Protein AF-A0A3D0NX26-F1 (afdb_monomer_lite)

Sequence (86 aa):
MNKNAIKKYAIWARNELIDRVSHRAAVYGITDEDHGDPNDDSVNGTILTVTEKRQRQALIRKVNAQGFQQVMEEVAFTWFNRFAAL

Foldseek 3Di:
DPPVVVVVVVVVVLVVLLVVLQVVLVQCVDHQVDRPDLQDQDDPNHGDDPVRSVVSNVLVVVCVVPNDSVSSSVVSVVVVVVVVVD

Radius of gyration: 15.39 Å; chains: 1; bounding box: 36×32×41 Å

pLDDT: mean 92.16, std 4.55, range [71.5, 97.19]

Structure (mmCIF, N/CA/C/O backbone):
data_AF-A0A3D0NX26-F1
#
_entry.id   AF-A0A3D0NX26-F1
#
loop_
_atom_site.group_PDB
_atom_site.id
_atom_site.type_symbol
_atom_site.label_atom_id
_atom_site.label_alt_id
_atom_site.label_comp_id
_atom_site.label_asym_id
_atom_site.label_entity_id
_atom_site.label_seq_id
_atom_site.pdbx_PDB_ins_code
_atom_site.Cartn_x
_atom_site.Cartn_y
_atom_site.Cartn_z
_atom_site.occupancy
_atom_site.B_iso_or_equiv
_atom_site.auth_seq_id
_atom_site.auth_comp_id
_atom_site.auth_asym_id
_atom_site.auth_atom_id
_atom_site.pdbx_PDB_model_num
ATOM 1 N N . MET A 1 1 ? -23.880 16.895 20.927 1.00 71.50 1 MET A N 1
ATOM 2 C CA . MET A 1 1 ? -22.947 16.119 20.077 1.00 71.50 1 MET A CA 1
ATOM 3 C C . MET A 1 1 ? -23.238 14.628 20.216 1.00 71.50 1 MET A C 1
ATOM 5 O O . MET A 1 1 ? -23.174 14.113 21.327 1.00 71.50 1 MET A O 1
ATOM 9 N N . ASN A 1 2 ? -23.593 13.934 19.130 1.00 87.25 2 ASN A N 1
ATOM 10 C CA . ASN A 1 2 ? -23.922 12.505 19.177 1.00 87.25 2 ASN A CA 1
ATOM 11 C C . ASN A 1 2 ? -22.644 11.651 19.069 1.00 87.25 2 ASN A C 1
ATOM 13 O O . ASN A 1 2 ? -22.126 11.420 17.979 1.00 87.25 2 ASN A O 1
ATOM 17 N N . LYS A 1 3 ? -22.136 11.179 20.212 1.00 88.19 3 LYS A N 1
ATOM 18 C CA . LYS A 1 3 ? -20.886 10.401 20.295 1.00 88.19 3 LYS A CA 1
ATOM 19 C C . LYS A 1 3 ? -20.940 9.092 19.492 1.00 88.19 3 LYS A C 1
ATOM 21 O O . LYS A 1 3 ? -19.936 8.695 18.908 1.00 88.19 3 LYS A O 1
ATOM 26 N N . ASN A 1 4 ? -22.111 8.455 19.405 1.00 93.44 4 ASN A N 1
ATOM 27 C CA . ASN A 1 4 ? -22.293 7.223 18.631 1.00 93.44 4 ASN A CA 1
ATOM 28 C C . ASN A 1 4 ? -22.200 7.480 17.125 1.00 93.44 4 ASN A C 1
ATOM 30 O O . ASN A 1 4 ? -21.593 6.686 16.409 1.00 93.44 4 ASN A O 1
ATOM 34 N N . ALA A 1 5 ? -22.762 8.595 16.652 1.00 92.25 5 ALA A N 1
ATOM 35 C CA . ALA A 1 5 ? -22.644 8.999 15.253 1.00 92.25 5 ALA A CA 1
ATOM 36 C C . ALA A 1 5 ? -21.181 9.290 14.879 1.00 92.25 5 ALA A C 1
ATOM 38 O O . ALA A 1 5 ? -20.704 8.798 13.861 1.00 92.25 5 ALA A O 1
ATOM 39 N N . ILE A 1 6 ? -20.443 9.994 15.745 1.00 91.94 6 ILE A N 1
ATOM 40 C CA . ILE A 1 6 ? -19.017 10.292 15.533 1.00 91.94 6 ILE A CA 1
ATOM 41 C C . ILE A 1 6 ? -18.179 9.012 15.498 1.00 91.94 6 ILE A C 1
ATOM 43 O O . ILE A 1 6 ? -17.354 8.851 14.604 1.00 91.94 6 ILE A O 1
ATOM 47 N N . LYS A 1 7 ? -18.410 8.070 16.423 1.00 93.31 7 LYS A N 1
ATOM 48 C CA . LYS A 1 7 ? -17.687 6.790 16.435 1.00 93.31 7 LYS A CA 1
ATOM 49 C C . LYS A 1 7 ? -17.912 6.002 15.143 1.00 93.31 7 LYS A C 1
ATOM 51 O O . LYS A 1 7 ? -16.953 5.502 14.565 1.00 93.31 7 LYS A O 1
ATOM 56 N N . LYS A 1 8 ? -19.163 5.908 14.677 1.00 94.94 8 LYS A N 1
ATOM 57 C CA . LYS A 1 8 ? -19.491 5.233 13.410 1.00 94.94 8 LYS A CA 1
ATOM 58 C C . LYS A 1 8 ? -18.817 5.913 12.222 1.00 94.94 8 LYS A C 1
ATOM 60 O O . LYS A 1 8 ? -18.239 5.227 11.387 1.00 94.94 8 LYS A O 1
ATOM 65 N N . TYR A 1 9 ? -18.846 7.243 12.186 1.00 92.94 9 TYR A N 1
ATOM 66 C CA . TYR A 1 9 ? -18.198 8.012 11.132 1.00 92.94 9 TYR A CA 1
ATOM 67 C C . TYR A 1 9 ? -16.679 7.806 11.111 1.00 92.94 9 TYR A C 1
ATOM 69 O O . TYR A 1 9 ? -16.120 7.574 10.049 1.00 92.94 9 TYR A O 1
ATOM 77 N N . ALA A 1 10 ? -16.013 7.815 12.269 1.00 91.25 10 ALA A N 1
ATOM 78 C CA . ALA A 1 10 ? -14.568 7.599 12.350 1.00 91.25 10 ALA A CA 1
ATOM 79 C C . ALA A 1 10 ? -14.151 6.209 11.836 1.00 91.25 10 ALA A C 1
ATOM 81 O O . ALA A 1 10 ? -13.162 6.088 11.117 1.00 91.25 10 ALA A O 1
ATOM 82 N N . ILE A 1 11 ? -14.925 5.168 12.166 1.00 93.00 11 ILE A N 1
ATOM 83 C CA . ILE A 1 11 ? -14.689 3.806 11.662 1.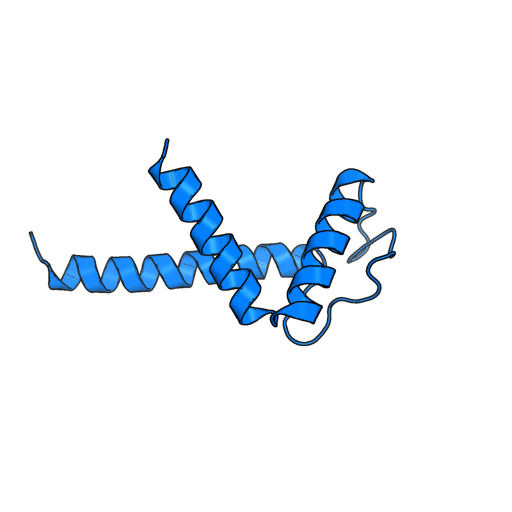00 93.00 11 ILE A CA 1
ATOM 84 C C . ILE A 1 11 ? -14.873 3.762 10.142 1.00 93.00 11 ILE A C 1
ATOM 86 O O . ILE A 1 11 ? -14.019 3.227 9.439 1.00 93.00 11 ILE A O 1
ATOM 90 N N . TRP A 1 12 ? -15.956 4.356 9.633 1.00 95.12 12 TRP A N 1
ATOM 91 C CA . TRP A 1 12 ? -16.204 4.439 8.194 1.00 95.12 12 TRP A CA 1
ATOM 92 C C . TRP A 1 12 ? -15.079 5.187 7.468 1.00 95.12 12 TRP A C 1
ATOM 94 O O . TRP A 1 12 ? -14.525 4.661 6.511 1.00 95.12 12 TRP A O 1
ATOM 104 N N . ALA A 1 13 ? -14.678 6.357 7.968 1.00 92.88 13 ALA A N 1
ATOM 105 C CA . ALA A 1 13 ? -13.640 7.184 7.360 1.00 92.88 13 ALA A CA 1
ATOM 106 C C . ALA A 1 13 ? -12.276 6.477 7.321 1.00 92.88 13 ALA A C 1
ATOM 108 O O . ALA A 1 13 ? -11.549 6.602 6.338 1.00 92.88 13 ALA A O 1
ATOM 109 N N . ARG A 1 14 ? -11.935 5.701 8.361 1.00 93.75 14 ARG A N 1
ATOM 110 C CA . ARG A 1 14 ? -10.725 4.864 8.360 1.00 93.75 14 ARG A CA 1
ATOM 111 C C . ARG A 1 14 ? -10.770 3.836 7.230 1.00 93.75 14 ARG A C 1
ATOM 113 O O . ARG A 1 14 ? -9.799 3.717 6.489 1.00 93.75 14 ARG A O 1
ATOM 120 N N . ASN A 1 15 ? -11.874 3.102 7.114 1.00 95.25 15 ASN A N 1
ATOM 121 C CA . ASN A 1 15 ? -12.018 2.054 6.104 1.00 95.25 15 ASN A CA 1
ATOM 122 C C . ASN A 1 15 ? -12.016 2.639 4.687 1.00 95.25 15 ASN A C 1
ATOM 124 O O . ASN A 1 15 ? -11.321 2.123 3.8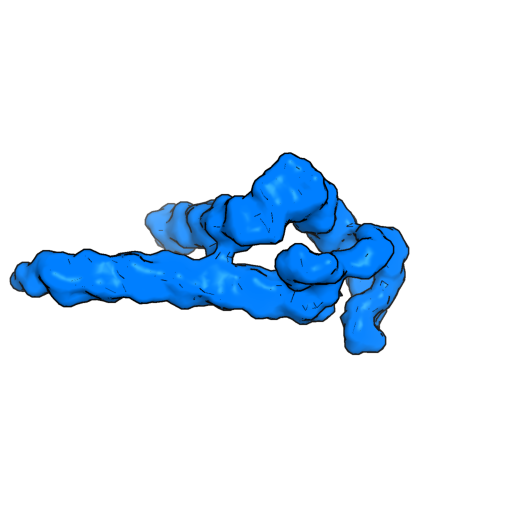22 1.00 95.25 15 ASN A O 1
ATOM 128 N N . GLU A 1 16 ? -12.713 3.756 4.481 1.00 95.88 16 GLU A N 1
ATOM 129 C CA . GLU A 1 16 ? -12.721 4.501 3.218 1.00 95.88 16 GLU A CA 1
ATOM 130 C C . GLU A 1 16 ? -11.309 4.952 2.814 1.00 95.88 16 GLU A C 1
ATOM 132 O O . GLU A 1 16 ? -10.935 4.897 1.644 1.00 95.88 16 GLU A O 1
ATOM 137 N N . LEU A 1 17 ? -10.487 5.388 3.772 1.00 94.62 17 LEU A N 1
ATOM 138 C CA . LEU A 1 17 ? -9.123 5.810 3.472 1.00 94.62 17 LEU A CA 1
ATOM 139 C C . LEU A 1 17 ? -8.230 4.634 3.057 1.00 94.62 17 LEU A C 1
ATOM 141 O O . LEU A 1 17 ? -7.453 4.766 2.112 1.00 94.62 17 LEU A O 1
ATOM 145 N N . ILE A 1 18 ? -8.350 3.494 3.742 1.00 96.12 18 ILE A N 1
ATOM 146 C CA . ILE A 1 18 ? -7.636 2.261 3.380 1.00 96.12 18 ILE A CA 1
ATOM 147 C C . ILE A 1 18 ? -8.047 1.810 1.977 1.00 96.12 18 ILE A C 1
ATOM 149 O O . ILE A 1 18 ? -7.180 1.502 1.159 1.00 96.12 18 ILE A O 1
ATOM 153 N N . ASP A 1 19 ? -9.344 1.838 1.674 1.00 96.44 19 ASP A N 1
ATOM 154 C CA . ASP A 1 19 ? -9.875 1.483 0.358 1.00 96.44 19 ASP A CA 1
ATOM 155 C C . ASP A 1 19 ? -9.302 2.383 -0.747 1.00 96.44 19 ASP A C 1
ATOM 157 O O . ASP A 1 19 ? -8.771 1.898 -1.744 1.00 96.44 19 ASP A O 1
ATOM 161 N N . ARG A 1 20 ? -9.271 3.703 -0.536 1.00 95.81 20 ARG A N 1
ATOM 162 C CA . ARG A 1 20 ? -8.685 4.650 -1.503 1.00 95.81 20 ARG A CA 1
ATOM 163 C C . ARG A 1 20 ? -7.196 4.435 -1.739 1.00 95.81 20 ARG A C 1
ATOM 165 O O . ARG A 1 20 ? -6.732 4.559 -2.874 1.00 95.81 20 ARG A O 1
ATOM 172 N N . VAL A 1 21 ? -6.435 4.146 -0.685 1.00 95.38 21 VAL A N 1
ATOM 173 C CA . VAL A 1 21 ? -5.001 3.841 -0.807 1.00 95.38 21 VAL A CA 1
ATOM 174 C C . VAL A 1 21 ? -4.800 2.530 -1.568 1.00 95.38 21 VAL A C 1
ATOM 176 O O . VAL A 1 21 ? -3.952 2.474 -2.459 1.00 95.38 21 VAL A O 1
ATOM 179 N N . SER A 1 22 ? -5.627 1.523 -1.293 1.00 96.38 22 SER A N 1
ATOM 180 C CA . SER A 1 22 ? -5.601 0.227 -1.980 1.00 96.38 22 SER A CA 1
ATOM 181 C C . SER A 1 22 ? -5.947 0.377 -3.464 1.00 96.38 22 SER A C 1
ATOM 183 O O . SER A 1 22 ? -5.208 -0.092 -4.327 1.00 96.38 22 SER A O 1
ATOM 185 N N . HIS A 1 23 ? -6.991 1.144 -3.788 1.00 95.62 23 HIS A N 1
ATOM 186 C CA . HIS A 1 23 ? -7.336 1.496 -5.165 1.00 95.62 23 HIS A CA 1
ATOM 187 C C . HIS A 1 23 ? -6.194 2.224 -5.880 1.00 95.62 23 HIS A C 1
ATOM 189 O O . HIS A 1 23 ? -5.914 1.957 -7.049 1.00 95.62 23 HIS A O 1
ATOM 195 N N . ARG A 1 24 ? -5.483 3.122 -5.187 1.00 94.44 24 ARG A N 1
ATOM 196 C CA . ARG A 1 24 ? -4.311 3.788 -5.765 1.00 94.44 24 ARG A CA 1
ATOM 197 C C . ARG A 1 24 ? -3.167 2.806 -6.030 1.00 94.44 24 ARG A C 1
ATOM 199 O O . ARG A 1 24 ? -2.495 2.965 -7.045 1.00 94.44 24 ARG A O 1
ATOM 206 N N . ALA A 1 25 ? -2.944 1.818 -5.165 1.00 94.62 25 ALA A N 1
ATOM 207 C CA . ALA A 1 25 ? -1.947 0.770 -5.387 1.00 94.62 25 ALA A CA 1
ATOM 208 C C . ALA A 1 25 ? -2.299 -0.100 -6.608 1.00 94.62 25 ALA A C 1
ATOM 210 O O . ALA A 1 25 ? -1.430 -0.357 -7.443 1.00 94.62 25 ALA A O 1
ATOM 211 N N . ALA A 1 26 ? -3.582 -0.434 -6.784 1.00 94.25 26 ALA A N 1
ATOM 212 C CA . ALA A 1 26 ? -4.071 -1.216 -7.919 1.00 94.25 26 ALA A CA 1
ATOM 213 C C . ALA A 1 26 ? -3.838 -0.527 -9.277 1.00 94.25 26 ALA A C 1
ATOM 215 O O . ALA A 1 26 ? -3.515 -1.193 -10.259 1.00 94.25 26 ALA A O 1
ATOM 216 N N . VAL A 1 27 ? -3.901 0.811 -9.344 1.00 92.62 27 VAL A N 1
ATOM 217 C CA . VAL A 1 27 ? -3.526 1.571 -10.559 1.00 92.62 27 VAL A CA 1
ATOM 218 C C . VAL A 1 27 ? -2.080 1.280 -10.983 1.00 92.62 27 VAL A C 1
ATOM 220 O O . VAL A 1 27 ? -1.793 1.211 -12.177 1.00 92.62 27 VAL A O 1
ATOM 223 N N . TYR A 1 28 ? -1.187 1.050 -10.016 1.00 93.12 28 TYR A N 1
ATOM 224 C CA . TYR A 1 28 ? 0.208 0.654 -10.238 1.00 93.12 28 TYR A CA 1
ATOM 225 C C . TYR A 1 28 ? 0.408 -0.868 -10.247 1.00 93.12 28 TYR A C 1
ATOM 227 O O . TYR A 1 28 ? 1.547 -1.336 -10.137 1.00 93.12 28 TYR A O 1
ATOM 235 N N . GLY A 1 29 ? -0.674 -1.632 -10.428 1.00 92.75 29 GLY A N 1
ATOM 236 C CA . GLY A 1 29 ? -0.641 -3.083 -10.582 1.00 92.75 29 GLY A CA 1
ATOM 237 C C . GLY A 1 29 ? -0.132 -3.789 -9.334 1.00 92.75 29 GLY A C 1
ATOM 238 O O . GLY A 1 29 ? 0.612 -4.748 -9.464 1.00 92.75 29 GLY A O 1
ATOM 239 N N . ILE A 1 30 ? -0.440 -3.255 -8.149 1.00 94.75 30 ILE A N 1
ATOM 240 C CA . ILE A 1 30 ? -0.136 -3.878 -6.859 1.00 94.75 30 ILE A CA 1
ATOM 241 C C . ILE A 1 30 ? -1.470 -4.186 -6.182 1.00 94.75 30 ILE A C 1
ATOM 243 O O . ILE A 1 30 ? -2.181 -3.263 -5.776 1.00 94.75 30 ILE A O 1
ATOM 247 N N . THR A 1 31 ? -1.794 -5.468 -6.063 1.00 95.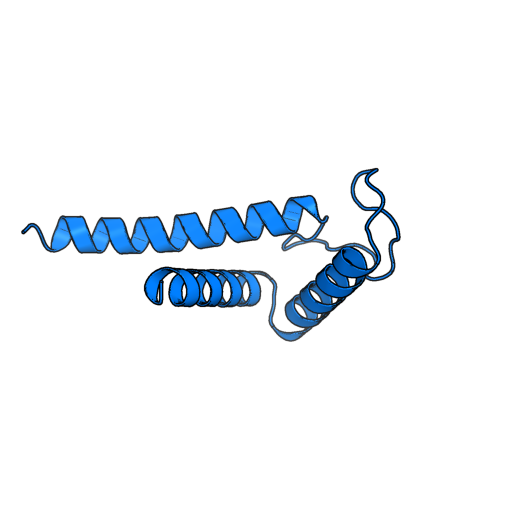06 31 THR A N 1
ATOM 248 C CA . THR A 1 31 ? -2.955 -5.998 -5.340 1.00 95.06 31 THR A CA 1
ATOM 249 C C . THR A 1 31 ? -2.498 -6.941 -4.224 1.00 95.06 31 THR A C 1
ATOM 251 O O . THR A 1 31 ? -1.298 -7.110 -3.989 1.00 95.06 31 THR A O 1
ATOM 254 N N . ASP A 1 32 ? -3.456 -7.506 -3.487 1.00 92.62 32 ASP A N 1
ATOM 255 C CA . ASP A 1 32 ? -3.176 -8.505 -2.451 1.00 92.62 32 ASP A CA 1
ATOM 256 C C . ASP A 1 32 ? -2.725 -9.843 -3.065 1.00 92.62 32 ASP A C 1
ATOM 258 O O . ASP A 1 32 ? -1.912 -10.556 -2.484 1.00 92.62 32 ASP A O 1
ATOM 262 N N . GLU A 1 33 ? -3.203 -10.167 -4.272 1.00 91.06 33 GLU A N 1
ATOM 263 C CA . GLU A 1 33 ? -2.860 -11.415 -4.957 1.00 91.06 33 GLU A CA 1
ATOM 264 C C . GLU A 1 33 ? -1.580 -11.320 -5.789 1.00 91.06 33 GLU A C 1
ATOM 266 O O . GLU A 1 33 ? -0.797 -12.270 -5.817 1.00 91.06 33 GLU A O 1
ATOM 271 N N . ASP A 1 34 ? -1.375 -10.202 -6.491 1.00 90.56 34 ASP A N 1
ATOM 272 C CA . ASP A 1 34 ? -0.257 -10.038 -7.417 1.00 90.56 34 ASP A CA 1
ATOM 273 C C . ASP A 1 34 ? 0.252 -8.596 -7.460 1.00 90.56 34 ASP A C 1
ATOM 275 O O . ASP A 1 34 ? -0.472 -7.623 -7.256 1.00 90.56 34 ASP A O 1
ATOM 279 N N . HIS A 1 35 ? 1.540 -8.458 -7.742 1.00 88.50 35 HIS A N 1
ATOM 280 C CA . HIS A 1 35 ? 2.190 -7.169 -7.898 1.00 88.50 35 HIS A CA 1
ATOM 281 C C . HIS A 1 35 ? 3.206 -7.117 -9.048 1.00 88.50 35 HIS A C 1
ATOM 283 O O . HIS A 1 35 ? 3.935 -6.126 -9.155 1.00 88.50 35 HIS A O 1
ATOM 289 N N . GLY A 1 36 ? 3.257 -8.137 -9.917 1.00 86.50 36 GLY A N 1
ATOM 290 C CA . GLY A 1 36 ? 4.147 -8.187 -11.084 1.00 86.50 36 GLY A CA 1
ATOM 291 C C . GLY A 1 36 ? 5.644 -8.066 -10.752 1.00 86.50 36 GLY A C 1
ATOM 292 O O . GLY A 1 36 ? 6.057 -8.207 -9.598 1.00 86.50 36 GLY A O 1
ATOM 293 N N . ASP A 1 37 ? 6.483 -7.768 -11.755 1.00 87.44 37 ASP A N 1
ATOM 294 C CA . ASP A 1 37 ? 7.919 -7.549 -11.527 1.00 87.44 37 ASP A CA 1
ATOM 295 C C . ASP A 1 37 ? 8.146 -6.114 -11.013 1.00 87.44 37 ASP A C 1
ATOM 297 O O . ASP A 1 37 ? 7.745 -5.141 -11.663 1.00 87.44 37 ASP A O 1
ATOM 301 N N . PRO A 1 38 ? 8.825 -5.912 -9.866 1.00 87.81 38 PRO A N 1
ATOM 302 C CA . PRO A 1 38 ? 9.220 -4.584 -9.396 1.00 87.81 38 PRO A CA 1
ATOM 303 C C . PRO A 1 38 ? 9.995 -3.740 -10.425 1.00 87.81 38 PRO A C 1
ATOM 305 O O . PRO A 1 38 ? 10.042 -2.513 -10.306 1.00 87.81 38 PRO A O 1
ATOM 308 N N . ASN A 1 39 ? 10.650 -4.365 -11.400 1.00 88.12 39 ASN A N 1
ATOM 309 C CA . ASN A 1 39 ? 11.483 -3.717 -12.408 1.00 88.12 39 ASN A CA 1
ATOM 310 C C . ASN A 1 39 ? 10.758 -3.411 -13.718 1.00 88.12 39 ASN A C 1
ATOM 312 O O . ASN A 1 39 ? 11.404 -2.853 -14.607 1.00 88.12 39 ASN A O 1
ATOM 316 N N . ASP A 1 40 ? 9.458 -3.688 -13.821 1.00 89.06 40 ASP A N 1
ATOM 317 C CA . ASP A 1 40 ? 8.672 -3.333 -15.001 1.00 89.06 40 ASP A CA 1
ATOM 318 C C . ASP A 1 40 ? 8.757 -1.828 -15.303 1.00 89.06 40 ASP A C 1
ATOM 320 O O . ASP A 1 40 ? 8.612 -0.974 -14.420 1.00 89.06 40 ASP A O 1
ATOM 324 N N . ASP A 1 41 ? 9.014 -1.506 -16.572 1.00 87.38 41 ASP A N 1
ATOM 325 C CA . ASP A 1 41 ? 9.058 -0.127 -17.080 1.00 87.38 41 ASP A CA 1
ATOM 326 C C . ASP A 1 41 ? 7.660 0.431 -17.369 1.00 87.38 41 ASP A C 1
ATOM 328 O O . ASP A 1 41 ? 7.474 1.646 -17.456 1.00 87.38 41 ASP A O 1
ATOM 332 N N . SER A 1 42 ? 6.660 -0.442 -17.487 1.00 89.44 42 SER A N 1
ATOM 333 C CA . SER A 1 42 ? 5.271 -0.059 -17.705 1.00 89.44 42 SER A CA 1
ATOM 334 C C . SER A 1 42 ? 4.324 -0.912 -16.885 1.00 89.44 42 SER A C 1
ATOM 336 O O . SER A 1 42 ? 4.528 -2.116 -16.766 1.00 89.44 42 SER A O 1
ATOM 338 N N . VAL A 1 43 ? 3.242 -0.308 -16.408 1.00 90.88 43 VAL A N 1
ATOM 339 C CA . VAL A 1 43 ? 2.143 -1.017 -15.753 1.00 90.88 43 VAL A CA 1
ATOM 340 C C . VAL A 1 43 ? 0.842 -0.667 -16.454 1.00 90.88 43 VAL A C 1
ATOM 342 O O . VAL A 1 43 ? 0.590 0.503 -16.736 1.00 90.88 43 VAL A O 1
ATOM 345 N N . ASN A 1 44 ? 0.015 -1.671 -16.755 1.00 87.00 44 ASN A N 1
ATOM 346 C CA . ASN A 1 44 ? -1.284 -1.488 -17.417 1.00 87.00 44 ASN A CA 1
ATOM 347 C C . ASN A 1 44 ? -1.195 -0.645 -18.709 1.00 87.00 44 ASN A C 1
ATOM 349 O O . ASN A 1 44 ? -2.039 0.209 -18.971 1.00 87.00 44 ASN A O 1
ATOM 353 N N . GLY A 1 45 ? -0.129 -0.833 -19.496 1.00 85.62 45 GLY A N 1
ATOM 354 C CA . GLY A 1 45 ? 0.117 -0.074 -20.729 1.00 85.62 45 GLY A CA 1
ATOM 355 C C . GLY A 1 45 ? 0.604 1.369 -20.529 1.00 85.62 45 GLY A C 1
ATOM 356 O O . GLY A 1 45 ? 0.787 2.083 -21.511 1.00 85.62 45 GLY A O 1
ATOM 357 N N . THR A 1 46 ? 0.846 1.803 -19.288 1.00 89.12 46 THR A N 1
ATOM 358 C CA . THR A 1 46 ? 1.390 3.130 -18.963 1.00 89.12 46 THR A CA 1
ATOM 359 C C . THR A 1 46 ? 2.863 3.021 -18.587 1.00 89.12 46 THR A C 1
ATOM 361 O O . THR A 1 46 ? 3.213 2.282 -17.670 1.00 89.12 46 THR A O 1
ATOM 364 N N . ILE A 1 47 ? 3.729 3.768 -19.276 1.00 92.62 47 ILE A N 1
ATOM 365 C CA . ILE A 1 47 ? 5.163 3.837 -18.962 1.00 92.62 47 ILE A CA 1
ATOM 366 C C . ILE A 1 47 ? 5.352 4.635 -17.671 1.00 92.62 47 ILE A C 1
ATOM 368 O O . ILE A 1 47 ? 4.847 5.751 -17.547 1.00 92.62 47 ILE A O 1
ATOM 372 N N . LEU A 1 48 ? 6.091 4.069 -16.721 1.00 93.25 48 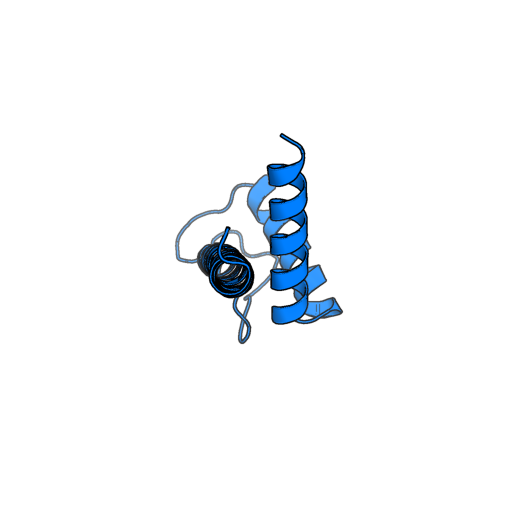LEU A N 1
ATOM 373 C CA . LEU A 1 48 ? 6.381 4.716 -15.449 1.00 93.25 48 LEU A CA 1
ATOM 374 C C . LEU A 1 48 ? 7.550 5.687 -15.591 1.00 93.25 48 LEU A C 1
ATOM 376 O O . LEU A 1 48 ? 8.565 5.399 -16.228 1.00 93.25 48 LEU A O 1
ATOM 380 N N . THR A 1 49 ? 7.458 6.826 -14.914 1.00 94.62 49 THR A N 1
ATOM 381 C CA . THR A 1 49 ? 8.633 7.679 -14.713 1.00 94.62 49 THR A CA 1
ATOM 382 C C . THR A 1 49 ? 9.645 6.998 -13.782 1.00 94.62 49 THR A C 1
ATOM 384 O O . THR A 1 49 ? 9.298 6.134 -12.973 1.00 94.62 49 THR A O 1
ATOM 387 N N . VAL A 1 50 ? 10.911 7.431 -13.817 1.00 92.94 50 VAL A N 1
ATOM 388 C CA . VAL A 1 50 ? 11.970 6.912 -12.921 1.00 92.94 50 VAL A CA 1
ATOM 389 C C . VAL A 1 50 ? 11.565 7.018 -11.444 1.00 92.94 50 VAL A C 1
ATOM 391 O O . VAL A 1 50 ? 11.815 6.109 -10.647 1.00 92.94 50 VAL A O 1
ATOM 394 N N . THR A 1 51 ? 10.904 8.117 -11.075 1.00 94.44 51 THR A N 1
ATOM 395 C CA . THR A 1 51 ? 10.412 8.343 -9.712 1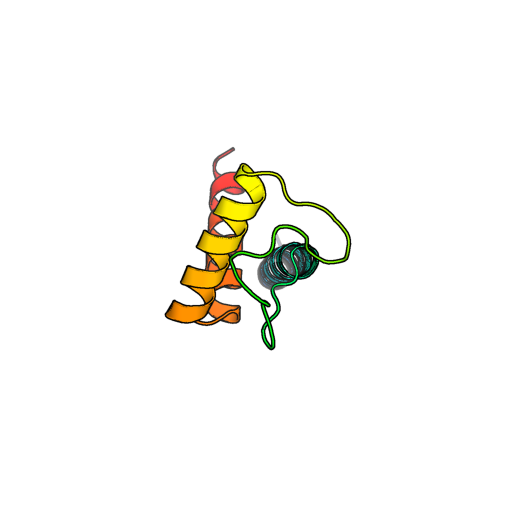.00 94.44 51 THR A CA 1
ATOM 396 C C . THR A 1 51 ? 9.305 7.359 -9.345 1.00 94.44 51 THR A C 1
ATOM 398 O O . THR A 1 51 ? 9.380 6.744 -8.281 1.00 94.44 51 THR A O 1
ATOM 401 N N . GLU A 1 52 ? 8.310 7.170 -10.214 1.00 93.38 52 GLU A N 1
ATOM 402 C CA . GLU A 1 52 ? 7.212 6.224 -9.979 1.00 93.38 52 GLU A CA 1
ATOM 403 C C . GLU A 1 52 ? 7.718 4.790 -9.889 1.00 93.38 52 GLU A C 1
ATOM 405 O O . GLU A 1 52 ? 7.334 4.069 -8.971 1.00 93.38 52 GLU A O 1
ATOM 410 N N . LYS A 1 53 ? 8.656 4.398 -10.756 1.00 94.19 53 LYS A N 1
ATOM 411 C CA . LYS A 1 53 ? 9.298 3.082 -10.701 1.00 94.19 53 LYS A CA 1
ATOM 412 C C . LYS A 1 53 ? 9.974 2.850 -9.348 1.00 94.19 53 LYS A C 1
ATOM 414 O O . LYS A 1 53 ? 9.735 1.838 -8.691 1.00 94.19 53 LYS A O 1
ATOM 419 N N . ARG A 1 54 ? 10.753 3.824 -8.864 1.00 94.31 54 ARG A N 1
ATOM 420 C CA . ARG A 1 54 ? 11.407 3.742 -7.546 1.00 94.31 54 ARG A CA 1
ATOM 421 C C . ARG A 1 54 ? 10.394 3.651 -6.398 1.00 94.31 54 ARG A C 1
ATOM 423 O O . ARG A 1 54 ? 10.618 2.895 -5.451 1.00 94.31 54 ARG A O 1
ATOM 430 N N . GLN A 1 55 ? 9.309 4.422 -6.459 1.00 93.69 55 GLN A N 1
ATOM 431 C CA . GLN A 1 55 ? 8.241 4.395 -5.454 1.00 93.69 55 GLN A CA 1
ATOM 432 C C . GLN A 1 55 ? 7.509 3.050 -5.453 1.00 93.69 55 GLN A C 1
ATOM 434 O O . GLN A 1 55 ? 7.343 2.454 -4.389 1.00 93.69 55 GLN A O 1
ATOM 439 N N . ARG A 1 56 ? 7.158 2.534 -6.635 1.00 94.25 56 ARG A N 1
ATOM 440 C CA . ARG A 1 56 ? 6.527 1.224 -6.826 1.00 94.25 56 ARG A CA 1
ATOM 441 C C . ARG A 1 56 ? 7.392 0.103 -6.254 1.00 94.25 56 ARG A C 1
ATOM 443 O O . ARG A 1 56 ? 6.917 -0.680 -5.442 1.00 94.25 56 ARG A O 1
ATOM 450 N N . GLN A 1 57 ? 8.687 0.091 -6.570 1.00 94.81 57 GLN A N 1
ATOM 451 C CA . GLN A 1 57 ? 9.639 -0.871 -6.003 1.00 94.81 57 GLN A CA 1
ATOM 452 C C . GLN A 1 57 ? 9.715 -0.809 -4.479 1.00 94.81 57 GLN A C 1
ATOM 454 O O . GLN A 1 57 ? 9.797 -1.838 -3.812 1.00 94.81 57 GLN A O 1
ATOM 459 N N . ALA A 1 58 ? 9.725 0.397 -3.908 1.00 94.94 58 ALA A N 1
ATOM 460 C CA . ALA A 1 58 ? 9.738 0.557 -2.461 1.00 94.94 58 ALA A CA 1
ATOM 461 C C . ALA A 1 58 ? 8.448 0.028 -1.820 1.00 94.94 58 ALA A C 1
ATOM 463 O O . ALA A 1 58 ? 8.522 -0.596 -0.763 1.00 94.94 58 ALA A O 1
ATOM 464 N N . LEU A 1 59 ? 7.299 0.242 -2.467 1.00 94.75 59 LEU A N 1
ATOM 465 C CA . LEU A 1 59 ? 6.013 -0.271 -2.010 1.00 94.75 59 LEU A CA 1
ATOM 466 C C . LEU A 1 59 ? 5.968 -1.802 -2.073 1.00 94.75 59 LEU A C 1
ATOM 468 O O . LEU A 1 59 ? 5.678 -2.425 -1.058 1.00 94.75 59 LEU A O 1
ATOM 472 N N . ILE A 1 60 ? 6.357 -2.408 -3.198 1.00 95.31 60 ILE A N 1
ATOM 473 C CA . ILE A 1 60 ? 6.398 -3.871 -3.351 1.00 95.31 60 ILE A CA 1
ATOM 474 C C . ILE A 1 60 ? 7.322 -4.514 -2.313 1.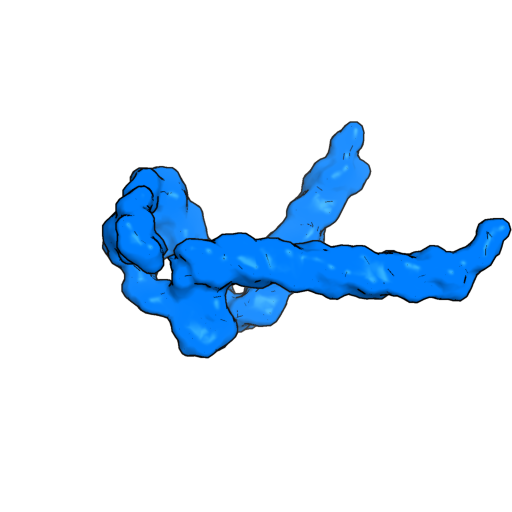00 95.31 60 ILE A C 1
ATOM 476 O O . ILE A 1 60 ? 6.948 -5.486 -1.664 1.00 95.31 60 ILE A O 1
ATOM 480 N N . ARG A 1 61 ? 8.512 -3.942 -2.076 1.00 95.50 61 ARG A N 1
ATOM 481 C CA . ARG A 1 61 ? 9.420 -4.447 -1.031 1.00 95.50 61 ARG A CA 1
ATOM 482 C C . ARG A 1 61 ? 8.775 -4.456 0.354 1.00 95.50 61 ARG A C 1
ATOM 484 O O . ARG A 1 61 ? 9.005 -5.392 1.111 1.00 95.50 61 ARG A O 1
ATOM 491 N N . LYS A 1 62 ? 7.988 -3.430 0.690 1.00 95.69 62 LYS A N 1
ATOM 492 C CA . LYS A 1 62 ? 7.249 -3.395 1.959 1.00 95.69 62 LYS A CA 1
ATOM 493 C C . LYS A 1 62 ? 6.136 -4.436 1.993 1.00 95.69 62 LYS A C 1
ATOM 495 O O . LYS A 1 62 ? 6.031 -5.153 2.981 1.00 95.69 62 LYS A O 1
ATOM 500 N N . VAL A 1 63 ? 5.360 -4.550 0.913 1.00 95.75 63 VAL A N 1
ATOM 501 C CA . VAL A 1 63 ? 4.281 -5.545 0.787 1.00 95.75 63 VAL A CA 1
ATOM 502 C C . VAL A 1 63 ? 4.832 -6.959 0.968 1.00 95.75 63 VAL A C 1
ATOM 504 O O . VAL A 1 63 ? 4.283 -7.721 1.753 1.00 95.75 63 VAL A O 1
ATOM 507 N N . ASN A 1 64 ? 5.982 -7.273 0.373 1.00 94.31 64 ASN A N 1
ATOM 508 C CA . ASN A 1 64 ? 6.633 -8.576 0.537 1.00 94.31 64 ASN A CA 1
ATOM 509 C C . ASN A 1 64 ? 7.162 -8.832 1.957 1.00 94.31 64 ASN A C 1
ATOM 511 O O . ASN A 1 64 ? 7.300 -9.983 2.357 1.00 94.31 64 ASN A O 1
ATOM 515 N N . ALA A 1 65 ? 7.476 -7.782 2.720 1.00 95.62 65 ALA A N 1
ATOM 516 C CA . ALA A 1 65 ? 7.999 -7.915 4.077 1.00 95.62 65 ALA A CA 1
ATOM 517 C C . ALA A 1 65 ? 6.900 -8.007 5.150 1.00 95.62 65 ALA A C 1
ATOM 519 O O . ALA A 1 65 ? 7.108 -8.653 6.174 1.00 95.62 65 ALA A O 1
ATOM 520 N N . GLN A 1 66 ? 5.767 -7.329 4.949 1.00 95.88 66 GLN A N 1
ATOM 521 C CA . GLN A 1 66 ? 4.742 -7.120 5.984 1.00 95.88 66 GLN A CA 1
ATOM 522 C C . GLN A 1 66 ? 3.344 -7.623 5.582 1.00 95.88 66 GLN A C 1
ATOM 524 O O . GLN A 1 66 ? 2.481 -7.763 6.441 1.00 95.88 66 GLN A O 1
ATOM 529 N N . GLY A 1 67 ? 3.107 -7.901 4.300 1.00 95.94 67 GLY A N 1
ATOM 530 C CA . GLY A 1 67 ? 1.789 -8.218 3.748 1.00 95.94 67 GLY A CA 1
ATOM 531 C C . GLY A 1 67 ? 1.036 -6.978 3.257 1.00 95.94 67 GLY A C 1
ATOM 532 O O . GLY A 1 67 ? 1.174 -5.880 3.802 1.00 95.94 67 GLY A O 1
ATOM 533 N N . PHE A 1 68 ? 0.226 -7.146 2.209 1.00 96.00 68 PHE A N 1
ATOM 534 C CA . PHE A 1 68 ? -0.460 -6.043 1.529 1.00 96.00 68 PHE A CA 1
ATOM 535 C C . PHE A 1 68 ? -1.380 -5.262 2.470 1.00 96.00 68 PHE A C 1
ATOM 537 O O . PHE A 1 68 ? -1.244 -4.042 2.584 1.00 96.00 68 PHE A O 1
ATOM 544 N N . GLN A 1 69 ? -2.258 -5.958 3.201 1.00 95.69 69 GLN A N 1
ATOM 545 C CA . GLN A 1 69 ? -3.224 -5.317 4.095 1.00 95.69 69 GLN A CA 1
ATOM 546 C C . GLN A 1 69 ? -2.535 -4.434 5.146 1.00 95.69 69 GLN A C 1
ATOM 548 O O . GLN A 1 69 ? -2.906 -3.271 5.315 1.00 95.69 69 GLN A O 1
ATOM 553 N N . GLN A 1 70 ? -1.491 -4.946 5.807 1.00 96.19 70 GLN A N 1
ATOM 554 C CA . GLN A 1 70 ? -0.757 -4.185 6.817 1.00 96.19 70 GLN A CA 1
ATOM 555 C C . GLN A 1 70 ? -0.127 -2.922 6.214 1.00 96.19 70 GLN A C 1
ATOM 557 O O . GLN A 1 70 ? -0.226 -1.839 6.793 1.00 96.19 70 GLN A O 1
ATOM 562 N N . VAL A 1 71 ? 0.468 -3.030 5.024 1.00 97.19 71 VAL A N 1
ATOM 563 C CA . VAL A 1 71 ? 1.077 -1.878 4.350 1.00 97.19 71 VAL A CA 1
ATOM 564 C C . VAL A 1 71 ? 0.030 -0.839 3.943 1.00 97.19 71 VAL A C 1
ATOM 566 O O . VAL A 1 71 ? 0.274 0.357 4.119 1.00 97.19 71 VAL A O 1
ATOM 569 N N . MET A 1 72 ? -1.142 -1.248 3.443 1.00 97.00 72 MET A N 1
ATOM 570 C CA . MET A 1 72 ? -2.221 -0.308 3.104 1.00 97.00 72 MET A CA 1
ATOM 571 C C . MET A 1 72 ? -2.719 0.446 4.342 1.00 97.00 72 MET A C 1
ATOM 573 O O . MET A 1 72 ? -2.917 1.662 4.286 1.00 97.00 72 MET A O 1
ATOM 577 N N . GLU A 1 73 ? -2.847 -0.242 5.480 1.00 96.12 73 GLU A N 1
ATOM 578 C CA . GLU A 1 73 ? -3.213 0.378 6.757 1.00 96.12 73 GLU A CA 1
ATOM 579 C C . GLU A 1 73 ? -2.163 1.393 7.239 1.00 96.12 73 GLU A C 1
ATOM 581 O O . GLU A 1 73 ? -2.517 2.508 7.633 1.00 96.12 73 GLU A O 1
ATOM 586 N N . GLU A 1 74 ? -0.872 1.057 7.161 1.00 95.50 74 GLU A N 1
ATOM 587 C CA . GLU A 1 74 ? 0.227 1.956 7.541 1.00 95.50 74 GLU A CA 1
ATOM 588 C C . GLU A 1 74 ? 0.304 3.205 6.647 1.00 95.50 74 GLU A C 1
ATOM 590 O O . GLU A 1 74 ? 0.518 4.324 7.134 1.00 95.50 74 GLU A O 1
ATOM 595 N N . VAL A 1 75 ? 0.118 3.043 5.332 1.00 94.56 75 VAL A N 1
ATOM 596 C CA . VAL A 1 75 ? 0.116 4.167 4.386 1.00 94.56 75 VAL A CA 1
ATOM 597 C C . VAL A 1 75 ? -1.100 5.063 4.612 1.00 94.56 75 VAL A C 1
ATOM 599 O O . VAL A 1 75 ? -0.937 6.285 4.681 1.00 94.56 75 VAL A O 1
ATOM 602 N N . ALA A 1 76 ? -2.291 4.485 4.795 1.00 94.56 76 ALA A N 1
ATOM 603 C CA . ALA A 1 76 ? -3.498 5.234 5.139 1.00 94.56 76 ALA A CA 1
ATOM 604 C C . ALA A 1 76 ? -3.307 6.029 6.439 1.00 94.56 76 ALA A C 1
ATOM 606 O O . ALA A 1 76 ? -3.585 7.227 6.481 1.00 94.56 76 ALA A O 1
ATOM 607 N N . PHE A 1 77 ? -2.743 5.407 7.476 1.00 92.62 77 PHE A N 1
ATOM 608 C CA . PHE A 1 77 ? -2.441 6.080 8.740 1.00 92.62 77 PHE A CA 1
ATOM 609 C C . PHE A 1 77 ? -1.430 7.222 8.571 1.00 92.62 77 PHE A C 1
ATOM 611 O O . PHE A 1 77 ? -1.618 8.314 9.106 1.00 92.62 77 PHE A O 1
ATOM 618 N N . THR A 1 78 ? -0.380 7.007 7.777 1.00 92.75 78 THR A N 1
ATOM 619 C CA . THR A 1 78 ? 0.623 8.041 7.484 1.00 92.75 78 THR A CA 1
ATOM 620 C C . THR A 1 78 ? 0.003 9.230 6.750 1.00 92.75 78 THR A C 1
ATOM 622 O O . THR A 1 78 ? 0.296 10.379 7.083 1.00 92.75 78 THR A O 1
ATOM 625 N N . TRP A 1 79 ? -0.860 8.978 5.762 1.00 89.88 79 TRP A N 1
ATOM 626 C CA . TRP A 1 79 ? -1.560 10.040 5.041 1.00 89.88 79 TRP A CA 1
ATOM 627 C C . TRP A 1 79 ? -2.522 10.798 5.959 1.00 89.88 79 TRP A C 1
ATOM 629 O O . TRP A 1 79 ? -2.507 12.027 5.968 1.00 89.88 79 TRP A O 1
ATOM 639 N N . PHE A 1 80 ? -3.282 10.081 6.792 1.00 87.94 80 PHE A N 1
ATOM 640 C CA . PHE A 1 80 ? -4.176 10.686 7.778 1.00 87.94 80 PHE A CA 1
ATOM 641 C C . PHE A 1 80 ? -3.424 11.596 8.754 1.00 87.94 80 PHE A C 1
ATOM 643 O O . PHE A 1 80 ? -3.833 12.734 8.964 1.00 87.94 80 PHE A O 1
ATOM 650 N N . ASN A 1 81 ? -2.291 11.141 9.297 1.00 87.81 81 ASN A N 1
ATOM 651 C CA . ASN A 1 81 ? -1.477 11.950 10.207 1.00 87.81 81 ASN A CA 1
ATOM 652 C C . ASN A 1 81 ? -0.914 13.201 9.529 1.00 87.81 81 ASN A C 1
ATOM 654 O O . ASN A 1 81 ? -0.849 14.253 10.156 1.00 87.81 81 ASN A O 1
ATOM 658 N N . ARG A 1 82 ? -0.522 13.106 8.252 1.00 84.38 82 ARG A N 1
ATOM 659 C CA . ARG A 1 82 ? -0.092 14.281 7.479 1.00 84.38 82 ARG A CA 1
ATOM 660 C C . ARG A 1 82 ? -1.240 15.258 7.257 1.00 84.38 82 ARG A C 1
ATOM 662 O O . ARG A 1 82 ? -1.024 16.452 7.388 1.00 84.38 82 ARG A O 1
ATOM 669 N N . PHE A 1 83 ? -2.438 14.763 6.953 1.00 82.00 83 PHE A N 1
ATOM 670 C CA . PHE A 1 83 ? -3.628 15.596 6.788 1.00 82.00 83 PHE A CA 1
ATOM 671 C C . PHE A 1 83 ? -4.036 16.289 8.094 1.00 82.00 83 PHE A C 1
ATOM 673 O O . PHE A 1 83 ? -4.348 17.470 8.080 1.00 82.00 83 PHE A O 1
ATOM 680 N N . ALA A 1 84 ? -3.986 15.583 9.225 1.00 83.31 84 ALA A N 1
ATOM 681 C CA . ALA A 1 84 ? -4.330 16.136 10.534 1.00 83.31 84 ALA A CA 1
ATOM 682 C C . ALA A 1 84 ? -3.319 17.174 11.060 1.00 83.31 84 ALA A C 1
ATOM 684 O O . ALA A 1 84 ? -3.629 17.893 12.006 1.00 83.31 84 ALA A O 1
ATOM 685 N N . ALA A 1 85 ? -2.110 17.212 10.493 1.00 85.88 85 ALA A N 1
ATOM 686 C CA . ALA A 1 85 ? -1.054 18.149 10.866 1.00 85.88 85 ALA A CA 1
ATOM 687 C C . ALA A 1 85 ? -1.052 19.453 10.040 1.00 85.88 85 ALA A C 1
ATOM 689 O O . ALA A 1 85 ? -0.249 20.336 10.346 1.00 85.88 85 ALA A O 1
ATOM 690 N N . LEU A 1 86 ? -1.890 19.555 8.999 1.00 74.38 86 LEU A N 1
ATOM 691 C CA . LEU A 1 86 ? -2.109 20.772 8.201 1.00 74.38 86 LEU A CA 1
ATOM 692 C C . LEU A 1 86 ? -3.157 21.675 8.859 1.00 74.38 86 LEU A C 1
ATOM 694 O O . LEU A 1 86 ? -2.975 22.909 8.771 1.00 74.38 86 LEU A O 1
#

Secondary structure (DSSP, 8-state):
--HHHHHHHHHHHHHHHHHHHHHHHHHTT--SS----TT-SEETTEEPPHHHHHHHHHHHHHHHHH-HHHHHHHHHHHHHHHHHT-